Protein AF-A0A4Q2XAH8-F1 (afdb_monomer)

pLDDT: mean 78.73, std 15.17, range [45.31, 96.25]

Secondary structure (DSSP, 8-state):
--HHHHHHHHHHHHHHHHHHHHHHHHH-EEEEEEEETTEEEEEEEETTEEEEEEEE--TT--S-S-EEEEEEPP------S-----EEEEEEEE----SSSPSS---EEEEEEEEEEETHHHHHHHHHHHHHHHHHHHHHHHHHHHHHHHHHHHHHHHHT---

Nearest PDB structures (foldseek):
  2it9-assembly2_D  TM=3.786E-01  e=3.376E-01  Prochlorococcus marinus str. NATL2A
  8uxx-assembly1_D  TM=2.967E-01  e=2.952E+00  Schizosaccharomyces pombe
  3rby-assembly1_B  TM=3.023E-01  e=8.987E+00  Saccharomyces cerevisiae

Structure (mmCIF, N/CA/C/O backbone):
data_AF-A0A4Q2XAH8-F1
#
_entry.id   AF-A0A4Q2XAH8-F1
#
loop_
_atom_site.group_PDB
_atom_site.id
_atom_site.type_symbol
_atom_site.label_atom_id
_atom_site.label_alt_id
_atom_site.label_comp_id
_atom_site.label_asym_id
_atom_site.label_entity_id
_atom_site.label_seq_id
_atom_site.pdbx_PDB_ins_code
_atom_site.Cartn_x
_atom_site.Cartn_y
_atom_site.Cartn_z
_atom_site.occupancy
_atom_site.B_iso_or_equiv
_atom_site.auth_seq_id
_atom_site.auth_comp_id
_atom_site.auth_asym_id
_atom_site.auth_atom_id
_atom_site.pdbx_PDB_model_num
ATOM 1 N N . MET A 1 1 ? -7.635 10.518 24.120 1.00 64.94 1 MET A N 1
ATOM 2 C CA . MET A 1 1 ? -8.039 10.611 22.693 1.00 64.94 1 MET A CA 1
ATOM 3 C C . MET A 1 1 ? -8.849 9.362 22.352 1.00 64.94 1 MET A C 1
ATOM 5 O O . MET A 1 1 ? -8.394 8.283 22.699 1.00 64.94 1 MET A O 1
ATOM 9 N N . THR A 1 2 ? -10.043 9.458 21.757 1.00 86.31 2 THR A N 1
ATOM 10 C CA . THR A 1 2 ? -10.834 8.259 21.398 1.00 86.31 2 THR A CA 1
ATOM 11 C C . THR A 1 2 ? -10.270 7.587 20.139 1.00 86.31 2 THR A C 1
ATOM 13 O O . THR A 1 2 ? -9.793 8.286 19.244 1.00 86.31 2 THR A O 1
ATOM 16 N N . HIS A 1 3 ? -10.345 6.252 20.031 1.00 85.88 3 HIS A N 1
ATOM 17 C CA . HIS A 1 3 ? -9.866 5.494 18.856 1.00 85.88 3 HIS A CA 1
ATOM 18 C C . HIS A 1 3 ? -10.445 6.025 17.534 1.00 85.88 3 HIS A C 1
ATOM 20 O O . HIS A 1 3 ? -9.740 6.115 16.532 1.00 85.88 3 HIS A O 1
ATOM 26 N N . ARG A 1 4 ? -11.696 6.502 17.562 1.00 88.19 4 ARG A N 1
ATOM 27 C CA . ARG A 1 4 ? -12.361 7.159 16.431 1.00 88.19 4 ARG A CA 1
ATOM 28 C C . ARG A 1 4 ? -11.640 8.421 15.940 1.00 88.19 4 ARG A C 1
ATOM 30 O O . ARG A 1 4 ? -11.531 8.618 14.735 1.00 88.19 4 ARG A O 1
ATOM 37 N N . ARG A 1 5 ? -11.129 9.270 16.844 1.00 91.62 5 ARG A N 1
ATOM 38 C CA . ARG A 1 5 ? -10.375 10.484 16.463 1.00 91.62 5 ARG A CA 1
ATOM 39 C C . ARG A 1 5 ? -9.030 10.135 15.834 1.00 91.62 5 ARG A C 1
ATOM 41 O O . ARG A 1 5 ? -8.646 10.778 14.865 1.00 91.62 5 ARG A O 1
ATOM 48 N N . LEU A 1 6 ? -8.352 9.114 16.360 1.00 89.38 6 LEU A N 1
ATOM 49 C CA . LEU A 1 6 ? -7.088 8.627 15.805 1.00 89.38 6 LEU A CA 1
ATOM 50 C C . LEU A 1 6 ? -7.288 8.041 14.401 1.00 89.38 6 LEU A C 1
ATOM 52 O O . LEU A 1 6 ? -6.550 8.392 13.486 1.00 89.38 6 LEU A O 1
ATOM 56 N N . PHE A 1 7 ? -8.328 7.223 14.209 1.00 90.25 7 PHE A N 1
ATOM 57 C CA . PHE A 1 7 ? -8.678 6.683 12.896 1.00 90.25 7 PHE A CA 1
ATOM 58 C C . PHE A 1 7 ? -8.974 7.789 11.878 1.00 90.25 7 PHE A C 1
ATOM 60 O O . PHE A 1 7 ? -8.409 7.773 10.791 1.00 90.25 7 PHE A O 1
ATOM 67 N N . LEU A 1 8 ? -9.801 8.779 12.239 1.00 92.81 8 LEU A N 1
ATOM 68 C CA . LEU A 1 8 ? -10.102 9.910 11.356 1.00 92.81 8 LEU A CA 1
ATOM 69 C C . LEU A 1 8 ? -8.839 10.688 10.977 1.00 92.81 8 LEU A C 1
ATOM 71 O O . LEU A 1 8 ? -8.665 11.029 9.815 1.00 92.81 8 LEU A O 1
ATOM 75 N N . TRP A 1 9 ? -7.928 10.919 11.923 1.00 93.75 9 TRP A N 1
ATOM 76 C CA . TRP A 1 9 ? -6.650 11.572 11.639 1.00 93.75 9 TRP A CA 1
ATOM 77 C C . TRP A 1 9 ? -5.781 10.771 10.661 1.00 93.75 9 TRP A C 1
ATOM 79 O O . TRP A 1 9 ? -5.291 11.328 9.679 1.00 93.75 9 TRP A O 1
ATOM 89 N N . LEU A 1 10 ? -5.629 9.462 10.886 1.00 91.88 10 LEU A N 1
ATOM 90 C CA . LEU A 1 10 ? -4.886 8.571 9.985 1.00 91.88 10 LEU A CA 1
ATOM 91 C C . LEU A 1 10 ? -5.528 8.500 8.595 1.00 91.88 10 LEU A C 1
ATOM 93 O O . LEU A 1 10 ? -4.829 8.515 7.579 1.00 91.88 10 LEU A O 1
ATOM 97 N N . PHE A 1 11 ? -6.857 8.464 8.537 1.00 93.06 11 PHE A N 1
ATOM 98 C CA . PHE A 1 11 ? -7.610 8.476 7.292 1.00 93.06 11 PHE A CA 1
ATOM 99 C C . PHE A 1 11 ? -7.386 9.783 6.521 1.00 93.06 11 PHE A C 1
ATOM 101 O O . PHE A 1 11 ? -7.046 9.743 5.341 1.00 93.06 11 PHE A O 1
ATOM 108 N N . THR A 1 12 ? -7.477 10.939 7.181 1.00 94.88 12 THR A N 1
ATOM 109 C CA . THR A 1 12 ? -7.243 12.244 6.545 1.00 94.88 12 THR A CA 1
ATOM 110 C C . THR A 1 12 ? -5.807 12.377 6.041 1.00 94.88 12 THR A C 1
ATOM 112 O O . THR A 1 12 ? -5.608 12.750 4.886 1.00 94.88 12 THR A O 1
ATOM 115 N N . ILE A 1 13 ? -4.805 12.014 6.855 1.00 95.88 13 ILE A N 1
ATOM 116 C CA . ILE A 1 13 ? -3.391 12.054 6.442 1.00 95.88 13 ILE A CA 1
ATOM 117 C C . ILE A 1 13 ? -3.153 11.128 5.245 1.00 95.88 13 ILE A C 1
ATOM 119 O O . ILE A 1 13 ? -2.569 11.548 4.249 1.00 95.88 13 ILE A O 1
ATOM 123 N N . SER A 1 14 ? -3.609 9.875 5.312 1.00 94.06 14 SER A N 1
ATOM 124 C CA . SER A 1 14 ? -3.397 8.912 4.222 1.00 94.06 14 SER A CA 1
ATOM 125 C C . SER A 1 14 ? -4.107 9.322 2.932 1.00 94.06 14 SER A C 1
ATOM 127 O O . SER A 1 14 ? -3.549 9.153 1.851 1.00 94.06 14 SER A O 1
ATOM 129 N N . THR A 1 15 ? -5.299 9.916 3.030 1.00 93.75 15 THR A N 1
ATOM 130 C CA . THR A 1 15 ? -6.033 10.456 1.877 1.00 93.75 15 THR A CA 1
ATOM 131 C C . THR A 1 15 ? -5.302 11.652 1.270 1.00 93.75 15 THR A C 1
ATOM 133 O O . THR A 1 15 ? -5.148 11.720 0.053 1.00 93.75 15 THR A O 1
ATOM 136 N N . ALA A 1 16 ? -4.776 12.562 2.095 1.00 96.12 16 ALA A N 1
ATOM 137 C CA . ALA A 1 16 ? -3.971 13.685 1.619 1.00 96.12 16 ALA A CA 1
ATOM 138 C C . ALA A 1 16 ? -2.688 13.211 0.912 1.00 96.12 16 ALA A C 1
ATOM 140 O O . ALA A 1 16 ? -2.353 13.719 -0.158 1.00 96.12 16 ALA A O 1
ATOM 141 N N . LEU A 1 17 ? -2.006 12.197 1.459 1.00 93.88 17 LEU A N 1
ATOM 142 C CA . LEU A 1 17 ? -0.842 11.572 0.822 1.00 93.88 17 LEU A CA 1
ATOM 143 C C . LEU A 1 17 ? -1.202 10.906 -0.509 1.00 93.88 17 LEU A C 1
ATOM 145 O O . LEU A 1 17 ? -0.447 11.037 -1.470 1.00 93.88 17 LEU A O 1
ATOM 149 N N . LEU A 1 18 ? -2.355 10.234 -0.594 1.00 92.94 18 LEU A N 1
ATOM 150 C CA . LEU A 1 18 ? -2.830 9.640 -1.842 1.00 92.94 18 LEU A CA 1
ATOM 151 C C . LEU A 1 18 ? -3.099 10.714 -2.901 1.00 92.94 18 LEU A C 1
ATOM 153 O O . LEU A 1 18 ? -2.627 10.576 -4.026 1.00 92.94 18 LEU A O 1
ATOM 157 N N . ILE A 1 19 ? -3.814 11.787 -2.547 1.00 93.94 19 ILE A N 1
ATOM 158 C CA . ILE A 1 19 ? -4.100 12.908 -3.458 1.00 93.94 19 ILE A CA 1
ATOM 159 C C . ILE A 1 19 ? -2.794 13.557 -3.922 1.00 93.94 19 ILE A C 1
ATOM 161 O O . ILE A 1 19 ? -2.638 13.844 -5.107 1.00 93.94 19 ILE A O 1
ATOM 165 N N . MET A 1 20 ? -1.832 13.741 -3.014 1.00 93.38 20 MET A N 1
ATOM 166 C CA . MET A 1 20 ? -0.516 14.281 -3.345 1.00 93.38 20 MET A CA 1
ATOM 167 C C . MET A 1 20 ? 0.245 13.359 -4.306 1.00 93.38 20 MET A C 1
ATOM 169 O O . MET A 1 20 ? 0.742 13.827 -5.328 1.00 93.38 20 MET A O 1
ATOM 173 N N . ALA A 1 21 ? 0.311 12.055 -4.026 1.00 89.00 21 ALA A N 1
ATOM 174 C CA . ALA A 1 21 ? 0.965 11.075 -4.893 1.00 89.00 21 ALA A CA 1
ATOM 175 C C . ALA A 1 21 ? 0.290 10.991 -6.270 1.00 89.00 21 ALA A C 1
ATOM 177 O O . ALA A 1 21 ? 0.971 10.940 -7.295 1.00 89.00 21 ALA A O 1
ATOM 178 N N . TRP A 1 22 ? -1.042 11.041 -6.300 1.00 89.75 22 TRP A N 1
ATOM 179 C CA . TRP A 1 22 ? -1.827 11.060 -7.527 1.00 89.75 22 TRP A CA 1
ATOM 180 C C . TRP A 1 22 ? -1.559 12.329 -8.338 1.00 89.75 22 TRP A C 1
ATOM 182 O O . TRP A 1 22 ? -1.208 12.232 -9.512 1.00 89.75 22 TRP A O 1
ATOM 192 N N . GLY A 1 23 ? -1.608 13.505 -7.709 1.00 89.88 23 GLY A N 1
ATOM 193 C CA . GLY A 1 23 ? -1.281 14.777 -8.350 1.00 89.88 23 GLY A CA 1
ATOM 194 C C . GLY A 1 23 ? 0.143 14.790 -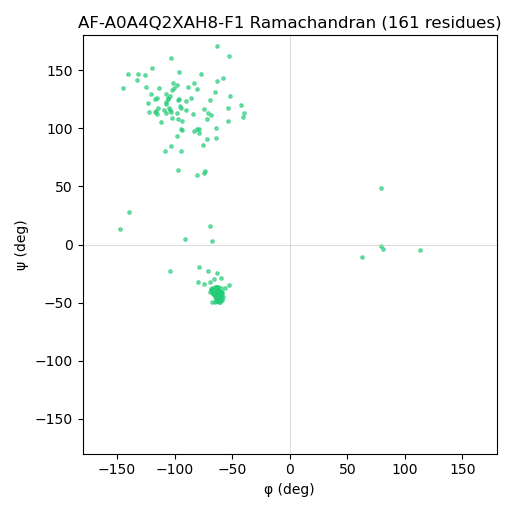8.906 1.00 89.88 23 GLY A C 1
ATOM 195 O O . GLY A 1 23 ? 0.349 15.146 -10.062 1.00 89.88 23 GLY A O 1
ATOM 196 N N . VAL A 1 24 ? 1.128 14.310 -8.139 1.00 86.94 24 VAL A N 1
ATOM 197 C CA . VAL A 1 24 ? 2.512 14.166 -8.619 1.00 86.94 24 VAL A CA 1
ATOM 198 C C . VAL A 1 24 ? 2.582 13.233 -9.828 1.00 86.94 24 VAL A C 1
ATOM 200 O O . VAL A 1 24 ? 3.280 13.573 -10.780 1.00 86.94 24 VAL A O 1
ATOM 203 N N . SER A 1 25 ? 1.838 12.121 -9.828 1.00 84.12 25 SER A N 1
ATOM 204 C CA . SER A 1 25 ? 1.822 11.152 -10.936 1.00 84.12 25 SER A CA 1
ATOM 205 C C . SER A 1 25 ? 1.293 11.726 -12.257 1.00 84.12 25 SER A C 1
ATOM 207 O O . SER A 1 25 ? 1.659 11.229 -13.319 1.00 84.12 25 SER A O 1
ATOM 209 N N . LEU A 1 26 ? 0.467 12.781 -12.209 1.00 84.44 26 LEU A N 1
ATOM 210 C CA . LEU A 1 26 ? -0.048 13.456 -13.406 1.00 84.44 26 LEU A CA 1
ATOM 211 C C . LEU A 1 26 ? 1.013 14.328 -14.088 1.00 84.44 26 LEU A C 1
ATOM 213 O O . LEU A 1 26 ? 1.017 14.447 -15.309 1.00 84.44 26 LEU A O 1
ATOM 217 N N . PHE A 1 27 ? 1.915 14.936 -13.314 1.00 83.69 27 PHE A N 1
ATOM 218 C CA . PHE A 1 27 ? 2.903 15.890 -13.836 1.00 83.69 27 PHE A CA 1
ATOM 219 C C . PHE A 1 27 ? 4.313 15.311 -13.958 1.00 83.69 27 PHE A C 1
ATOM 221 O O . PHE A 1 27 ? 5.158 15.853 -14.675 1.00 83.69 27 PHE A O 1
ATOM 228 N N . ARG A 1 28 ? 4.617 14.261 -13.195 1.00 82.62 28 ARG A N 1
ATOM 229 C CA . ARG A 1 28 ? 5.947 13.663 -13.087 1.00 82.62 28 ARG A CA 1
ATOM 230 C C . ARG A 1 28 ? 5.816 12.151 -13.027 1.00 82.62 28 ARG A C 1
ATOM 232 O O . ARG A 1 28 ? 4.902 11.629 -12.403 1.00 82.62 28 ARG A O 1
ATOM 239 N N . GLN A 1 29 ? 6.797 11.459 -13.595 1.00 83.50 29 GLN A N 1
ATOM 240 C CA . GLN A 1 29 ? 6.969 10.025 -13.383 1.00 83.50 29 GLN A CA 1
ATOM 241 C C . GLN A 1 29 ? 8.194 9.802 -12.503 1.00 83.50 29 GLN A C 1
ATOM 243 O O . GLN A 1 29 ? 9.291 9.577 -13.019 1.00 83.50 29 GLN A O 1
ATOM 248 N N . PRO A 1 30 ? 8.062 9.965 -11.172 1.00 84.69 30 PRO A N 1
ATOM 249 C CA . PRO A 1 30 ? 9.161 9.642 -10.289 1.00 84.69 30 PRO A CA 1
ATOM 250 C C . PRO A 1 30 ? 9.413 8.138 -10.365 1.00 84.69 30 PRO A C 1
ATOM 252 O O . PRO A 1 30 ? 8.490 7.323 -10.267 1.00 84.69 30 PRO A O 1
ATOM 255 N N . MET A 1 31 ? 10.682 7.802 -10.548 1.00 86.56 31 MET A N 1
ATOM 256 C CA . MET A 1 31 ? 11.175 6.439 -10.568 1.00 86.56 31 MET A CA 1
ATOM 257 C C . MET A 1 31 ? 12.205 6.290 -9.452 1.00 86.56 31 MET A C 1
ATOM 259 O O . MET A 1 31 ? 13.107 7.117 -9.304 1.00 86.56 31 MET A O 1
ATOM 263 N N . ALA A 1 32 ? 12.024 5.257 -8.642 1.00 87.62 32 ALA A N 1
ATOM 264 C CA . ALA A 1 32 ? 12.929 4.851 -7.588 1.00 87.62 32 ALA A CA 1
ATOM 265 C C . ALA A 1 32 ? 13.500 3.484 -7.956 1.00 87.62 32 ALA A C 1
ATOM 267 O O . ALA A 1 32 ? 12.766 2.502 -8.075 1.00 87.62 32 ALA A O 1
ATOM 268 N N . LEU A 1 33 ? 14.814 3.440 -8.137 1.00 84.31 33 LEU A N 1
ATOM 269 C CA . LEU A 1 33 ? 15.559 2.206 -8.337 1.00 84.31 33 LEU A CA 1
ATOM 270 C C . LEU A 1 33 ? 16.129 1.757 -6.999 1.00 84.31 33 LEU A C 1
ATOM 272 O O . LEU A 1 33 ? 16.823 2.528 -6.333 1.00 84.31 33 LEU A O 1
ATOM 276 N N . VAL A 1 34 ? 15.828 0.524 -6.607 1.00 85.81 34 VAL A N 1
ATOM 277 C CA . VAL A 1 34 ? 16.356 -0.121 -5.408 1.00 85.81 34 VAL A CA 1
ATOM 278 C C . VAL A 1 34 ? 17.171 -1.330 -5.838 1.00 85.81 34 VAL A C 1
ATOM 280 O O . VAL A 1 34 ? 16.638 -2.313 -6.356 1.00 85.81 34 VAL A O 1
ATOM 283 N N . PHE A 1 35 ? 18.474 -1.260 -5.584 1.00 81.06 35 PHE A N 1
ATOM 284 C CA . PHE A 1 35 ? 19.396 -2.345 -5.893 1.00 81.06 35 PHE A CA 1
ATOM 285 C C . PHE A 1 35 ? 19.514 -3.298 -4.705 1.00 81.06 35 PHE A C 1
ATOM 287 O O . PHE A 1 35 ? 19.864 -2.896 -3.590 1.00 81.06 35 PHE A O 1
ATOM 294 N N . MET A 1 36 ? 19.232 -4.576 -4.948 1.00 79.75 36 MET A N 1
ATOM 295 C CA . MET A 1 36 ? 19.508 -5.668 -4.021 1.00 79.75 36 MET A CA 1
ATOM 296 C C . MET A 1 36 ? 20.464 -6.673 -4.678 1.00 79.75 36 MET A C 1
ATOM 298 O O . MET A 1 36 ? 20.462 -6.812 -5.901 1.00 79.75 36 MET A O 1
ATOM 302 N N . PRO A 1 37 ? 21.284 -7.406 -3.904 1.00 77.75 37 PRO A N 1
ATOM 303 C CA . PRO A 1 37 ? 22.143 -8.441 -4.472 1.00 77.75 37 PRO A CA 1
ATOM 304 C C . PRO A 1 37 ? 21.329 -9.435 -5.317 1.00 77.75 37 PRO A C 1
ATOM 306 O O . PRO A 1 37 ? 20.422 -10.096 -4.813 1.00 77.75 37 PRO A O 1
ATOM 309 N N . GLY A 1 38 ? 21.625 -9.494 -6.619 1.00 77.69 38 GLY A N 1
ATOM 310 C CA . GLY A 1 38 ? 20.959 -10.373 -7.587 1.00 77.69 38 GLY A CA 1
ATOM 311 C C . GLY A 1 38 ? 19.592 -9.907 -8.110 1.00 77.69 38 GLY A C 1
ATOM 312 O O . GLY A 1 38 ? 19.012 -10.612 -8.940 1.00 77.69 38 GLY A O 1
ATOM 313 N N . ARG A 1 39 ? 19.061 -8.758 -7.662 1.00 83.06 39 ARG A N 1
ATOM 314 C CA . ARG A 1 39 ? 17.756 -8.226 -8.100 1.00 83.06 39 ARG A CA 1
ATOM 315 C C . ARG A 1 39 ? 17.740 -6.702 -8.171 1.00 83.06 39 ARG A C 1
ATOM 317 O O . ARG A 1 39 ? 18.117 -6.024 -7.218 1.00 83.06 39 ARG A O 1
ATOM 324 N N . GLU A 1 40 ? 17.201 -6.172 -9.257 1.00 84.69 40 GLU A N 1
ATOM 325 C CA . GLU A 1 40 ? 16.880 -4.753 -9.383 1.00 84.69 40 GLU A CA 1
ATOM 326 C C . GLU A 1 40 ? 15.370 -4.556 -9.243 1.00 84.69 40 GLU A C 1
ATOM 328 O O . GLU A 1 40 ? 14.574 -5.233 -9.896 1.00 84.69 40 GLU A O 1
ATOM 333 N N . PHE A 1 41 ? 14.976 -3.649 -8.350 1.00 89.38 41 PHE A N 1
ATOM 334 C CA . PHE A 1 41 ? 13.586 -3.253 -8.165 1.00 89.38 41 PHE A CA 1
ATOM 335 C C . PHE A 1 41 ? 13.402 -1.832 -8.684 1.00 89.38 41 PHE A C 1
ATOM 337 O O . PHE A 1 41 ? 13.948 -0.879 -8.132 1.00 89.38 41 PHE A O 1
ATOM 344 N N . SER A 1 42 ? 12.588 -1.692 -9.717 1.00 89.06 42 SER A N 1
ATOM 345 C CA . SER A 1 42 ? 12.165 -0.420 -10.279 1.00 89.06 42 SER A CA 1
ATOM 346 C C . SER A 1 42 ? 10.740 -0.126 -9.825 1.00 89.06 42 SER A C 1
ATOM 348 O O . SER A 1 42 ? 9.789 -0.833 -10.157 1.00 89.06 42 SER A O 1
ATOM 350 N N . LEU A 1 43 ? 10.590 0.922 -9.022 1.00 91.19 43 LEU A N 1
ATOM 351 C CA . LEU A 1 43 ? 9.305 1.475 -8.616 1.00 91.19 43 LEU A CA 1
ATOM 352 C C . LEU A 1 43 ? 9.064 2.750 -9.413 1.00 91.19 43 LEU A C 1
ATOM 354 O O . LEU A 1 43 ? 9.786 3.728 -9.246 1.00 91.19 43 LEU A O 1
ATOM 358 N N . SER A 1 44 ? 8.041 2.767 -10.257 1.00 90.25 44 SER A N 1
ATOM 359 C CA . SER A 1 44 ? 7.664 3.951 -11.032 1.00 90.25 44 SER A CA 1
ATOM 360 C C . SER A 1 44 ? 6.206 4.323 -10.798 1.00 90.25 44 SER A C 1
ATOM 362 O O . SER A 1 44 ? 5.312 3.475 -10.777 1.00 90.25 44 SER A O 1
ATOM 364 N N . LEU A 1 45 ? 5.962 5.617 -10.603 1.00 89.12 45 LEU A N 1
ATOM 365 C CA . LEU A 1 45 ? 4.616 6.184 -10.560 1.00 89.12 45 LEU A CA 1
ATOM 366 C C . LEU A 1 45 ? 4.214 6.601 -11.972 1.00 89.12 45 LEU A C 1
ATOM 368 O O . LEU A 1 45 ? 4.811 7.499 -12.563 1.00 89.12 45 LEU A O 1
ATOM 372 N N . CYS A 1 46 ? 3.186 5.947 -12.496 1.00 85.56 46 CYS A N 1
ATOM 373 C CA . CYS A 1 46 ? 2.500 6.331 -13.721 1.00 85.56 46 CYS A CA 1
ATOM 374 C C . CYS A 1 46 ? 1.162 7.009 -13.366 1.00 85.56 46 CYS A C 1
ATOM 376 O O . CYS A 1 46 ? 0.648 6.790 -12.267 1.00 85.56 46 CYS A O 1
ATOM 378 N N . PRO A 1 47 ? 0.550 7.787 -14.278 1.00 84.56 47 PRO A N 1
ATOM 379 C CA . PRO A 1 47 ? -0.755 8.403 -14.038 1.00 84.56 47 PRO A CA 1
ATOM 380 C C . PRO A 1 47 ? -1.809 7.367 -13.609 1.00 84.56 47 PRO A C 1
ATOM 382 O O . PRO A 1 47 ? -2.250 6.549 -14.413 1.00 84.56 47 PRO A O 1
ATOM 385 N N . GLY A 1 48 ? -2.181 7.369 -12.325 1.00 83.62 48 GLY A N 1
ATOM 386 C CA . GLY A 1 48 ? -3.156 6.433 -11.743 1.00 83.62 48 GLY A CA 1
ATOM 387 C C . GLY A 1 48 ? -2.638 5.034 -11.365 1.00 83.62 48 GLY A C 1
ATOM 388 O O . GLY A 1 48 ? -3.387 4.270 -10.752 1.00 83.62 48 GLY A O 1
ATOM 389 N N . PHE A 1 49 ? -1.373 4.701 -11.645 1.00 86.38 49 PHE A N 1
ATOM 390 C CA . PHE A 1 49 ? -0.806 3.370 -11.396 1.00 86.38 49 PHE A CA 1
ATOM 391 C C . PHE A 1 49 ? 0.550 3.438 -10.698 1.00 86.38 49 PHE A C 1
ATOM 393 O O . PHE A 1 49 ? 1.405 4.253 -11.038 1.00 86.38 49 PHE A O 1
ATOM 400 N N . LEU A 1 50 ? 0.779 2.508 -9.778 1.00 89.69 50 LEU A N 1
ATOM 401 C CA . LEU A 1 50 ? 2.113 2.186 -9.299 1.00 89.69 50 LEU A CA 1
ATOM 402 C C . LEU A 1 50 ? 2.607 0.960 -10.069 1.00 89.69 50 LEU A C 1
ATOM 404 O O . LEU A 1 50 ? 1.936 -0.073 -10.126 1.00 89.69 50 LEU A O 1
ATOM 408 N N . ARG A 1 51 ? 3.767 1.095 -10.702 1.00 88.75 51 ARG A N 1
ATOM 409 C CA . ARG A 1 51 ? 4.421 0.029 -11.448 1.00 88.75 51 ARG A CA 1
ATOM 410 C C . ARG A 1 51 ? 5.630 -0.441 -10.662 1.00 88.75 51 ARG A C 1
ATOM 412 O O . ARG A 1 51 ? 6.521 0.344 -10.348 1.00 88.75 51 ARG A O 1
ATOM 419 N N . LEU A 1 52 ? 5.635 -1.730 -10.368 1.00 91.62 52 LEU A N 1
ATOM 420 C CA . LEU A 1 52 ? 6.765 -2.448 -9.818 1.00 91.62 52 LEU A CA 1
ATOM 421 C C . LEU A 1 52 ? 7.329 -3.332 -10.924 1.00 91.62 52 LEU A C 1
ATOM 423 O O . LEU A 1 52 ? 6.635 -4.192 -11.464 1.00 91.62 52 LEU A O 1
ATOM 427 N N . GLU A 1 53 ? 8.585 -3.116 -11.257 1.00 90.19 53 GLU A N 1
ATOM 428 C CA . GLU A 1 53 ? 9.335 -3.933 -12.190 1.00 90.19 53 GLU A CA 1
ATOM 429 C C . GLU A 1 53 ? 10.493 -4.577 -11.435 1.00 90.19 53 GLU A C 1
ATOM 431 O O . GLU A 1 53 ? 11.237 -3.911 -10.716 1.00 90.19 53 GLU A O 1
ATOM 436 N N . VAL A 1 54 ? 10.572 -5.900 -11.521 1.00 89.81 54 VAL A N 1
ATOM 437 C CA . VAL A 1 54 ? 11.602 -6.702 -10.866 1.00 89.81 54 VAL A CA 1
ATOM 438 C C . VAL A 1 54 ? 12.422 -7.355 -11.956 1.00 89.81 54 VAL A C 1
ATOM 440 O O . VAL A 1 54 ? 11.920 -8.225 -12.666 1.00 89.81 54 VAL A O 1
ATOM 443 N N . GLU A 1 55 ? 13.673 -6.945 -12.079 1.00 85.62 55 GLU A N 1
ATOM 444 C CA . GLU A 1 55 ? 14.632 -7.559 -12.988 1.00 85.62 55 GLU A CA 1
ATOM 445 C C . GLU A 1 55 ? 15.460 -8.561 -12.177 1.00 85.62 55 GLU A C 1
ATOM 447 O O . GLU A 1 55 ? 16.240 -8.203 -11.287 1.00 85.62 55 GLU A O 1
ATOM 452 N N . SER A 1 56 ? 15.208 -9.850 -12.415 1.00 77.12 56 SER A N 1
ATOM 453 C CA . SER A 1 56 ? 16.051 -10.923 -11.888 1.00 77.12 56 SER A CA 1
ATOM 454 C C . SER A 1 56 ? 17.246 -11.115 -12.810 1.00 77.12 56 SER A C 1
ATOM 456 O O . SER A 1 56 ? 17.082 -11.099 -14.027 1.00 77.12 56 SER A O 1
ATOM 458 N N . GLU A 1 57 ? 18.420 -11.324 -12.210 1.00 68.94 57 GLU A N 1
ATOM 459 C CA . GLU A 1 57 ? 19.701 -11.466 -12.913 1.00 68.94 57 GLU A CA 1
ATOM 460 C C . GLU A 1 57 ? 20.332 -10.130 -13.367 1.00 68.94 57 GLU A C 1
ATOM 462 O O . GLU A 1 57 ? 20.839 -9.995 -14.473 1.00 68.94 57 GLU A O 1
ATOM 467 N N . ALA A 1 58 ? 20.410 -9.138 -12.471 1.00 58.25 58 ALA A N 1
ATOM 468 C CA . ALA A 1 58 ? 21.308 -7.982 -12.623 1.00 58.25 58 ALA A CA 1
ATOM 469 C C . ALA A 1 58 ? 22.747 -8.349 -12.180 1.00 58.25 58 ALA A C 1
ATOM 471 O O . ALA A 1 58 ? 23.287 -7.816 -11.211 1.00 58.25 58 ALA A O 1
ATOM 472 N N . TRP A 1 59 ? 23.372 -9.338 -12.823 1.00 56.97 59 TRP A N 1
ATOM 473 C CA . TRP A 1 59 ? 24.596 -10.033 -12.362 1.00 56.97 59 TRP A CA 1
ATOM 474 C C . TRP A 1 59 ? 25.898 -9.206 -12.370 1.00 56.97 59 TRP A C 1
ATOM 476 O O . TRP A 1 59 ? 26.977 -9.773 -12.221 1.00 56.97 59 TRP A O 1
ATOM 486 N N . LYS A 1 60 ? 25.855 -7.872 -12.471 1.00 49.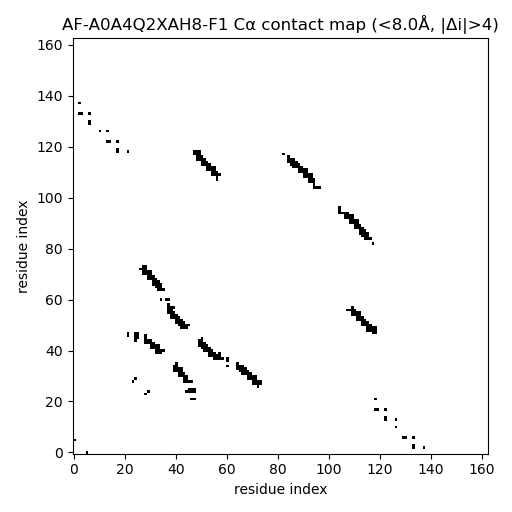94 60 LYS A N 1
ATOM 487 C CA . LYS A 1 60 ? 27.065 -7.031 -12.366 1.00 49.94 60 LYS A CA 1
ATOM 488 C C . LYS A 1 60 ? 26.912 -5.731 -11.581 1.00 49.94 60 LYS A C 1
ATOM 490 O O . LYS A 1 60 ? 27.685 -4.801 -11.786 1.00 49.94 60 LYS A O 1
ATOM 495 N N . ILE A 1 61 ? 25.996 -5.667 -10.620 1.00 50.88 61 ILE A N 1
ATOM 496 C CA . ILE A 1 61 ? 26.021 -4.574 -9.642 1.00 50.88 61 ILE A CA 1
ATOM 497 C C . ILE A 1 61 ? 26.783 -5.058 -8.405 1.00 50.88 61 ILE A C 1
ATOM 499 O O . ILE A 1 61 ? 26.209 -5.450 -7.398 1.00 50.88 61 ILE A O 1
ATOM 503 N N . THR A 1 62 ? 28.116 -5.015 -8.487 1.00 50.53 62 THR A N 1
ATOM 504 C CA . THR A 1 62 ? 29.036 -5.009 -7.327 1.00 50.53 62 THR A CA 1
ATOM 505 C C . THR A 1 62 ? 28.931 -3.719 -6.506 1.00 50.53 62 THR A C 1
ATOM 507 O O . THR A 1 62 ? 29.697 -3.502 -5.572 1.00 50.53 62 THR A O 1
ATOM 510 N N . HIS A 1 63 ? 28.022 -2.821 -6.878 1.00 48.66 63 HIS A N 1
ATOM 511 C CA . HIS A 1 63 ? 27.898 -1.506 -6.278 1.00 48.66 63 HIS A CA 1
ATOM 512 C C . HIS A 1 63 ? 26.953 -1.614 -5.082 1.00 48.66 63 HIS A C 1
ATOM 514 O O . HIS A 1 63 ? 25.936 -2.307 -5.135 1.00 48.66 63 HIS A O 1
ATOM 520 N N . GLY A 1 64 ? 27.351 -0.988 -3.974 1.00 55.00 64 GLY A N 1
ATOM 521 C CA . GLY A 1 64 ? 26.640 -1.053 -2.703 1.00 55.00 64 GLY A CA 1
ATOM 522 C C . GLY A 1 64 ? 25.161 -0.684 -2.826 1.00 55.00 64 GLY A C 1
ATOM 523 O O . GLY A 1 64 ? 24.739 -0.056 -3.796 1.00 55.00 64 GLY A O 1
ATOM 524 N N . ARG A 1 65 ? 24.374 -1.075 -1.815 1.00 57.97 65 ARG A N 1
ATOM 525 C CA . ARG A 1 65 ? 22.971 -0.660 -1.654 1.00 57.97 65 ARG A CA 1
ATOM 526 C C . ARG A 1 65 ? 22.823 0.816 -2.033 1.00 57.97 65 ARG A C 1
ATOM 528 O O . ARG A 1 65 ? 23.357 1.686 -1.350 1.00 57.97 65 ARG A O 1
ATOM 535 N N . GLY A 1 66 ? 22.107 1.070 -3.121 1.00 62.62 66 GLY A N 1
ATOM 536 C CA . GLY A 1 66 ? 21.904 2.400 -3.671 1.00 62.62 66 GLY A CA 1
ATOM 537 C C . GLY A 1 66 ? 20.433 2.627 -3.962 1.00 62.62 66 GLY A C 1
ATOM 538 O O . GLY A 1 66 ? 19.706 1.695 -4.313 1.00 62.62 66 GLY A O 1
ATOM 539 N N . MET A 1 67 ? 20.003 3.872 -3.800 1.00 71.31 67 MET A N 1
ATOM 540 C CA . MET A 1 67 ? 18.691 4.331 -4.222 1.00 71.31 67 MET A CA 1
ATOM 541 C C . MET A 1 67 ? 18.904 5.484 -5.192 1.00 71.31 67 MET A C 1
ATOM 543 O O . MET A 1 67 ? 19.436 6.526 -4.809 1.00 71.31 67 MET A O 1
ATOM 547 N N . ILE A 1 68 ? 18.536 5.280 -6.455 1.00 77.31 68 ILE A N 1
ATOM 548 C CA . ILE A 1 68 ? 18.632 6.321 -7.480 1.00 77.31 68 ILE A CA 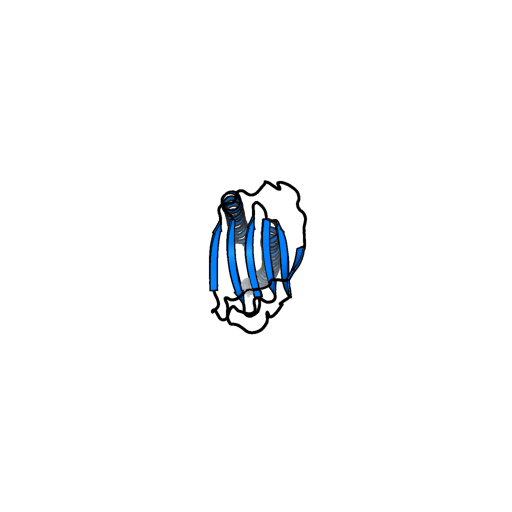1
ATOM 549 C C . ILE A 1 68 ? 17.225 6.830 -7.761 1.00 77.31 68 ILE A C 1
ATOM 551 O O . ILE A 1 68 ? 16.322 6.056 -8.081 1.00 77.31 68 ILE A O 1
ATOM 555 N N . PHE A 1 69 ? 17.060 8.145 -7.648 1.00 73.81 69 PHE A N 1
ATOM 556 C CA . PHE A 1 69 ? 15.836 8.837 -8.018 1.00 73.81 69 PHE A CA 1
ATOM 557 C C . PHE A 1 69 ? 16.030 9.505 -9.369 1.00 73.81 69 PHE A C 1
ATOM 559 O O . PHE A 1 69 ? 16.744 10.503 -9.482 1.00 73.81 69 PHE A O 1
ATOM 566 N N . THR A 1 70 ? 15.378 8.972 -10.394 1.00 74.94 70 THR A N 1
ATOM 567 C CA . THR A 1 70 ? 15.360 9.592 -11.716 1.00 74.94 70 THR A CA 1
ATOM 568 C C . THR A 1 70 ? 14.037 10.321 -11.918 1.00 74.94 70 THR A C 1
ATOM 570 O O . THR A 1 70 ? 12.961 9.878 -11.507 1.00 74.94 70 THR A O 1
ATOM 573 N N . LYS A 1 71 ? 14.125 11.512 -12.513 1.00 71.12 71 LYS A N 1
ATOM 574 C CA . LYS A 1 71 ? 12.966 12.315 -12.903 1.00 71.12 71 LYS A CA 1
ATOM 575 C C . LYS A 1 71 ? 12.923 12.344 -14.420 1.00 71.12 71 LYS A C 1
ATOM 577 O O . LYS A 1 71 ? 13.707 13.063 -15.032 1.00 71.12 71 LYS A O 1
ATOM 582 N N . SER A 1 72 ? 12.009 11.596 -15.022 1.00 68.81 72 SER A N 1
ATOM 583 C CA . SER A 1 72 ? 11.679 11.759 -16.435 1.00 68.81 72 SER A CA 1
ATOM 584 C C . SER A 1 72 ? 10.415 12.616 -16.564 1.00 68.81 72 SER A C 1
ATOM 586 O O . SER A 1 72 ? 9.451 12.482 -15.801 1.00 68.81 72 SER A O 1
ATOM 588 N N . ARG A 1 73 ? 10.422 13.558 -17.514 1.00 60.72 73 ARG A N 1
ATOM 589 C CA . ARG A 1 73 ? 9.179 14.149 -18.022 1.00 60.72 73 ARG A CA 1
ATOM 590 C C . ARG A 1 73 ? 8.610 13.168 -19.025 1.00 60.72 73 ARG A C 1
ATOM 592 O O . ARG A 1 73 ? 9.352 12.683 -19.875 1.00 60.72 73 ARG A O 1
ATOM 599 N N . THR A 1 74 ? 7.318 12.890 -18.942 1.00 53.69 74 THR A N 1
ATOM 600 C CA . THR A 1 74 ? 6.681 12.023 -19.924 1.00 53.69 74 THR A CA 1
ATOM 601 C C . THR A 1 74 ? 5.883 12.788 -20.949 1.00 53.69 74 THR A C 1
ATOM 603 O O . THR A 1 74 ? 5.065 13.640 -20.629 1.00 53.69 74 THR A O 1
ATOM 606 N N . VAL A 1 75 ? 6.121 12.397 -22.197 1.00 51.66 75 VAL A N 1
ATOM 607 C CA . VAL A 1 75 ? 5.185 12.490 -23.312 1.00 51.66 75 VAL A CA 1
ATOM 608 C C . VAL A 1 75 ? 4.533 11.105 -23.408 1.00 51.66 75 VAL A C 1
ATOM 610 O O . VAL A 1 75 ? 4.825 10.334 -24.314 1.00 51.66 75 VAL A O 1
ATOM 613 N N . SER A 1 76 ? 3.782 10.680 -22.384 1.00 53.28 76 SER A N 1
ATOM 614 C CA . SER A 1 76 ? 3.115 9.372 -22.441 1.00 53.28 76 SER A CA 1
ATOM 615 C C . SER A 1 76 ? 1.771 9.521 -23.137 1.00 53.28 76 SER A C 1
ATOM 617 O O . SER A 1 76 ? 0.945 10.321 -22.698 1.00 53.28 76 SER A O 1
ATOM 619 N N . SER A 1 77 ? 1.550 8.719 -24.180 1.00 51.69 77 SER A N 1
ATOM 620 C CA . SER A 1 77 ? 0.233 8.537 -24.789 1.00 51.69 77 SER A CA 1
ATOM 621 C C . SER A 1 77 ? -0.790 8.174 -23.699 1.00 51.69 77 SER A C 1
ATOM 623 O O . SER A 1 77 ? -0.518 7.274 -22.892 1.00 51.69 77 SER A O 1
ATOM 625 N N . PRO A 1 78 ? -1.924 8.887 -23.603 1.00 51.75 78 PRO A N 1
ATOM 626 C CA . PRO A 1 78 ? -2.903 8.673 -22.555 1.00 51.75 78 PRO A CA 1
ATOM 627 C C . PRO A 1 78 ? -3.642 7.358 -22.808 1.00 51.75 78 PRO A C 1
ATOM 629 O O . PRO A 1 78 ? -4.702 7.326 -23.425 1.00 51.75 78 PRO A O 1
ATOM 632 N N . HIS A 1 79 ? -3.133 6.256 -22.262 1.00 54.25 79 HIS A N 1
ATOM 633 C CA . HIS A 1 79 ? -3.955 5.076 -21.996 1.00 54.25 79 HIS A CA 1
ATOM 634 C C . HIS A 1 79 ? -4.846 5.362 -20.776 1.00 54.25 79 HIS A C 1
ATOM 636 O O . HIS A 1 79 ? -4.732 4.737 -19.723 1.00 54.25 79 HIS A O 1
ATOM 642 N N . LEU A 1 80 ? -5.703 6.377 -20.900 1.00 51.31 80 LEU A N 1
ATOM 643 C CA . LEU A 1 80 ? -6.782 6.655 -19.965 1.00 51.31 80 LEU A CA 1
ATOM 644 C C . LEU A 1 80 ? -7.804 5.520 -20.095 1.00 51.31 80 LEU A C 1
ATOM 646 O O . LEU A 1 80 ? -8.474 5.402 -21.114 1.00 51.31 80 LEU A O 1
ATOM 650 N N . GLY A 1 81 ? -7.929 4.686 -19.063 1.00 50.34 81 GLY A N 1
ATOM 651 C CA . GLY A 1 81 ? -9.156 3.915 -18.838 1.00 50.34 81 GLY A CA 1
ATOM 652 C C . GLY A 1 81 ? -9.091 2.398 -18.993 1.00 50.34 81 GLY A C 1
ATOM 653 O O . GLY A 1 81 ? -10.072 1.750 -18.642 1.00 50.34 81 GLY A O 1
ATOM 654 N N . VAL A 1 82 ? -7.977 1.795 -19.422 1.00 57.25 82 VAL A N 1
ATOM 655 C CA . VAL A 1 82 ? -7.884 0.323 -19.434 1.00 57.25 82 VAL A CA 1
ATOM 656 C C . VAL A 1 82 ? -7.148 -0.161 -18.185 1.00 57.25 82 VAL A C 1
ATOM 658 O O . VAL A 1 82 ? -5.921 -0.231 -18.140 1.00 57.25 82 VAL A O 1
ATOM 661 N N . TRP A 1 83 ? -7.917 -0.479 -17.142 1.00 58.62 83 TRP A N 1
ATOM 662 C CA . TRP A 1 83 ? -7.440 -1.082 -15.893 1.00 58.62 83 TRP A CA 1
ATOM 663 C C . TRP A 1 83 ? -7.084 -2.558 -16.107 1.00 58.62 83 TRP A C 1
ATOM 665 O O . TRP A 1 83 ? -7.721 -3.451 -15.554 1.00 58.62 83 TRP A O 1
ATOM 675 N N . VAL A 1 84 ? -6.089 -2.842 -16.947 1.00 58.97 84 VAL A N 1
ATOM 676 C CA . VAL A 1 84 ? -5.617 -4.218 -17.117 1.00 58.97 84 VAL A CA 1
ATOM 677 C C . VAL A 1 84 ? -4.613 -4.508 -16.017 1.00 58.97 84 VAL A C 1
ATOM 679 O O . VAL A 1 84 ? -3.508 -3.963 -16.006 1.00 58.97 84 VAL A O 1
ATOM 682 N N . TRP A 1 85 ? -4.986 -5.399 -15.101 1.00 58.94 85 TRP A N 1
ATOM 683 C CA . TRP A 1 85 ? -3.998 -6.123 -14.314 1.00 58.94 85 TRP A CA 1
ATOM 684 C C . TRP A 1 85 ? -3.192 -6.990 -15.281 1.00 58.94 85 TRP A C 1
ATOM 686 O O . TRP A 1 85 ? -3.598 -8.097 -15.628 1.00 58.94 85 TRP A O 1
ATOM 696 N N . ASN A 1 86 ? -2.084 -6.448 -15.782 1.00 61.81 86 ASN A N 1
ATOM 697 C CA . ASN A 1 86 ? -1.219 -7.165 -16.700 1.00 61.81 86 ASN A CA 1
ATOM 698 C C . ASN A 1 86 ? 0.037 -7.607 -15.956 1.00 61.81 86 ASN A C 1
ATOM 700 O O . ASN A 1 86 ? 0.797 -6.777 -15.446 1.00 61.81 86 ASN A O 1
ATOM 704 N N . ARG A 1 87 ? 0.231 -8.923 -15.876 1.00 67.31 87 ARG A N 1
ATOM 705 C CA . ARG A 1 87 ? 1.501 -9.510 -15.468 1.00 67.31 87 ARG A CA 1
ATOM 706 C C . ARG A 1 87 ? 2.271 -9.789 -16.743 1.00 67.31 87 ARG A C 1
ATOM 708 O O . ARG A 1 87 ? 2.050 -10.803 -17.394 1.00 67.31 87 ARG A O 1
ATOM 715 N N . GLU A 1 88 ? 3.171 -8.881 -17.078 1.00 72.81 88 GLU A N 1
ATOM 716 C CA . GLU A 1 88 ? 4.057 -9.064 -18.216 1.00 72.81 88 GLU A CA 1
ATOM 717 C C . GLU A 1 88 ? 5.363 -9.669 -17.701 1.00 72.81 88 GLU A C 1
ATOM 719 O O . GLU A 1 88 ? 6.037 -9.105 -16.834 1.00 72.81 88 GLU A O 1
ATOM 724 N N . SER A 1 89 ? 5.672 -10.872 -18.173 1.00 70.75 89 SER A N 1
ATOM 725 C CA . SER A 1 89 ? 6.992 -11.469 -18.021 1.00 70.75 89 SER A CA 1
ATOM 726 C C . SER A 1 89 ? 7.664 -11.434 -19.377 1.00 70.75 89 SER A C 1
ATOM 728 O O . SER A 1 89 ? 7.208 -12.128 -20.286 1.00 70.75 89 SER A O 1
ATOM 730 N N . SER A 1 90 ? 8.722 -10.643 -19.518 1.00 72.75 90 SER A N 1
ATOM 731 C CA . SER A 1 90 ? 9.556 -10.696 -20.710 1.00 72.75 90 SER A CA 1
ATOM 732 C C . SER A 1 90 ? 10.893 -11.345 -20.368 1.00 72.75 90 SER A C 1
ATOM 734 O O . SER A 1 90 ? 11.549 -11.032 -19.374 1.00 72.75 90 SER A O 1
ATOM 736 N N . THR A 1 91 ? 11.262 -12.327 -21.182 1.00 67.94 91 THR A N 1
ATOM 737 C CA . THR A 1 91 ? 12.611 -12.883 -21.235 1.00 67.94 91 THR A CA 1
ATOM 738 C C . THR A 1 91 ? 13.337 -12.155 -22.348 1.00 67.94 91 THR A C 1
ATOM 740 O O . THR A 1 91 ? 13.134 -12.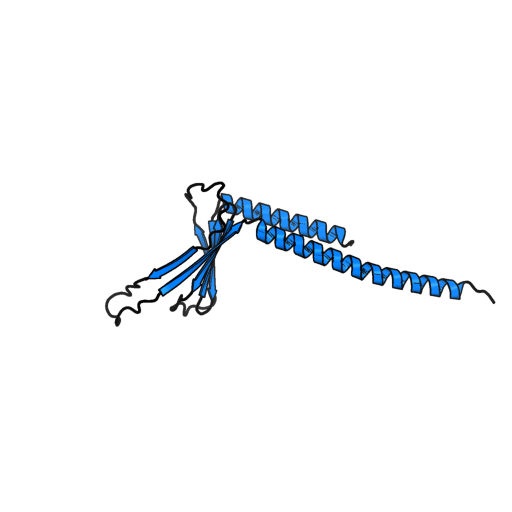442 -23.528 1.00 67.94 91 THR A O 1
ATOM 743 N N . ALA A 1 92 ? 14.138 -11.162 -21.978 1.00 64.44 92 ALA A N 1
ATOM 744 C CA . ALA A 1 92 ? 14.951 -10.427 -22.929 1.00 64.44 92 ALA A CA 1
ATOM 745 C C . ALA A 1 92 ? 16.349 -11.044 -22.969 1.00 64.44 92 ALA A C 1
ATOM 747 O O . ALA A 1 92 ? 17.079 -11.049 -21.976 1.00 64.44 92 ALA A O 1
ATOM 748 N N . ARG A 1 93 ? 16.749 -11.533 -24.145 1.00 58.09 93 ARG A N 1
ATOM 749 C CA . ARG A 1 93 ? 18.123 -11.975 -24.380 1.00 58.09 93 ARG A CA 1
ATOM 750 C C . ARG A 1 93 ? 18.990 -10.742 -24.620 1.00 58.09 93 ARG A C 1
ATOM 752 O O . ARG A 1 93 ? 19.016 -10.201 -25.723 1.00 58.09 93 ARG A O 1
ATOM 759 N N . LYS A 1 94 ? 19.664 -10.251 -23.580 1.00 59.94 94 LYS A N 1
ATOM 760 C CA . LYS A 1 94 ? 20.479 -9.032 -23.668 1.00 59.94 94 LYS A CA 1
ATOM 761 C C . LYS A 1 94 ? 21.928 -9.404 -23.982 1.00 59.94 94 LYS A C 1
ATOM 763 O O . LYS A 1 94 ? 22.646 -9.901 -23.122 1.00 59.94 94 LYS A O 1
ATOM 768 N N . SER A 1 95 ? 22.378 -9.162 -25.215 1.00 53.78 95 SER A N 1
ATOM 769 C CA . SER A 1 95 ? 23.798 -9.284 -25.561 1.00 53.78 95 SER A CA 1
ATOM 770 C C . SER A 1 95 ? 24.543 -8.043 -25.067 1.00 53.78 95 SER A C 1
ATOM 772 O O . SER A 1 95 ? 24.502 -6.987 -25.701 1.00 53.78 95 SER A O 1
ATOM 774 N N . ILE A 1 96 ? 25.209 -8.138 -23.917 1.00 55.78 96 ILE A N 1
ATOM 775 C CA . ILE A 1 96 ? 26.047 -7.044 -23.422 1.00 55.78 96 ILE A CA 1
ATOM 776 C C . ILE A 1 96 ? 27.386 -7.110 -24.160 1.00 55.78 96 ILE A C 1
ATOM 778 O O . ILE A 1 96 ? 28.264 -7.900 -23.823 1.00 55.78 96 ILE A O 1
ATOM 782 N N . SER A 1 97 ? 27.541 -6.271 -25.185 1.00 50.19 97 SER A N 1
ATOM 783 C CA . SER A 1 97 ? 28.833 -6.027 -25.828 1.00 50.19 97 SER A CA 1
ATOM 784 C C . SER A 1 97 ? 29.686 -5.138 -24.918 1.00 50.19 97 SER A C 1
ATOM 786 O O . SER A 1 97 ? 29.693 -3.915 -25.054 1.00 50.19 97 SER A O 1
ATOM 788 N N . THR A 1 98 ? 30.408 -5.732 -23.967 1.00 52.47 98 THR A N 1
ATOM 789 C CA . THR A 1 98 ? 31.513 -5.038 -23.293 1.00 52.47 98 THR A CA 1
ATOM 790 C C . THR A 1 98 ? 32.656 -4.851 -24.284 1.00 52.47 98 THR A C 1
ATOM 792 O O . THR A 1 98 ? 33.119 -5.806 -24.901 1.00 52.47 98 THR A O 1
ATOM 795 N N . HIS A 1 99 ? 33.073 -3.601 -24.465 1.00 45.31 99 HIS A N 1
ATOM 796 C CA . HIS A 1 99 ? 34.077 -3.169 -25.431 1.00 45.31 99 HIS A CA 1
ATOM 797 C C . HIS A 1 99 ? 35.317 -4.098 -25.527 1.00 45.31 99 HIS A C 1
ATOM 799 O O . HIS A 1 99 ? 36.079 -4.277 -24.584 1.00 45.31 99 HIS A O 1
ATOM 805 N N . ARG A 1 100 ? 35.503 -4.616 -26.747 1.00 50.41 100 ARG A N 1
ATOM 806 C CA . ARG A 1 100 ? 36.722 -4.917 -27.526 1.00 50.41 100 ARG A CA 1
ATOM 807 C C . ARG A 1 100 ? 37.798 -5.934 -27.109 1.00 50.41 100 ARG A C 1
ATOM 809 O O . ARG A 1 100 ? 38.564 -6.267 -28.005 1.00 50.41 100 ARG A O 1
ATOM 816 N N . THR A 1 101 ? 37.860 -6.508 -25.909 1.00 57.09 101 THR A N 1
ATOM 817 C CA . THR A 1 101 ? 38.910 -7.536 -25.628 1.00 57.09 101 THR A CA 1
ATOM 818 C C . THR A 1 101 ? 38.520 -8.650 -24.647 1.00 57.09 101 THR A C 1
ATOM 820 O O . THR A 1 101 ? 39.378 -9.399 -24.188 1.00 57.09 101 THR A O 1
ATOM 823 N N . SER A 1 102 ? 37.238 -8.803 -24.313 1.00 51.19 102 SER A N 1
ATOM 824 C CA . SER A 1 102 ? 36.784 -9.767 -23.294 1.00 51.19 102 SER A CA 1
ATOM 825 C C . SER A 1 102 ? 36.312 -11.114 -23.888 1.00 51.19 102 SER A C 1
ATOM 827 O O . SER A 1 102 ? 35.767 -11.114 -24.992 1.00 51.19 102 SER A O 1
ATOM 829 N N . PRO A 1 103 ? 36.492 -12.243 -23.162 1.00 54.25 103 PRO A N 1
ATOM 830 C CA . PRO A 1 103 ? 36.135 -13.613 -23.581 1.00 54.25 103 PRO A CA 1
ATOM 831 C C . PRO A 1 103 ? 34.606 -13.780 -23.786 1.00 54.25 103 PRO A C 1
ATOM 833 O O . PRO A 1 103 ? 33.863 -12.839 -23.492 1.00 54.25 103 PRO A O 1
ATOM 836 N N . PRO A 1 104 ? 34.116 -14.909 -24.355 1.00 52.34 104 PRO A N 1
ATOM 837 C CA . PRO A 1 104 ? 32.852 -14.944 -25.091 1.00 52.34 104 PRO A CA 1
ATOM 838 C C . PRO A 1 104 ? 31.651 -14.494 -24.261 1.00 52.34 104 PRO A C 1
ATOM 840 O O . PRO A 1 104 ? 31.555 -14.776 -23.067 1.00 52.34 104 PRO A O 1
ATOM 843 N N . LEU A 1 105 ? 30.739 -13.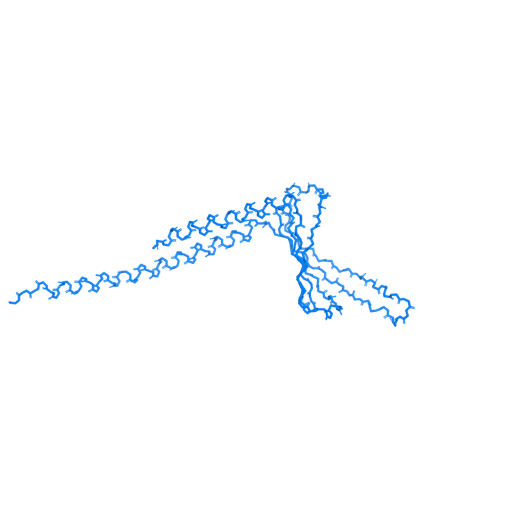798 -24.953 1.00 56.44 105 LEU A N 1
ATOM 844 C CA . LEU A 1 105 ? 29.474 -13.283 -24.444 1.00 56.44 105 LEU A CA 1
ATOM 845 C C . LEU A 1 105 ? 28.799 -14.305 -23.522 1.00 56.44 105 LEU A C 1
ATOM 847 O O . LEU A 1 105 ? 28.259 -15.308 -23.989 1.00 56.44 105 LEU A O 1
ATOM 851 N N . ALA A 1 106 ? 28.764 -14.009 -22.223 1.00 60.19 106 ALA A N 1
ATOM 852 C CA . ALA A 1 106 ? 27.795 -14.629 -21.339 1.00 60.19 106 ALA A CA 1
ATOM 853 C C . ALA A 1 106 ? 26.413 -14.161 -21.807 1.00 60.19 106 ALA A C 1
ATOM 855 O O . ALA A 1 106 ? 26.010 -13.019 -21.584 1.00 60.19 106 ALA A O 1
ATOM 856 N N . ILE A 1 107 ? 25.726 -15.024 -22.549 1.00 62.09 107 ILE A N 1
ATOM 857 C CA . ILE A 1 107 ? 24.314 -14.847 -22.846 1.00 62.09 107 ILE A CA 1
ATOM 858 C C . ILE A 1 107 ? 23.587 -15.105 -21.538 1.00 62.09 107 ILE A C 1
ATOM 860 O O . ILE A 1 107 ? 23.586 -16.229 -21.043 1.00 62.09 107 ILE A O 1
ATOM 864 N N . THR A 1 108 ? 22.973 -14.070 -20.991 1.00 65.62 108 THR A N 1
ATOM 865 C CA . THR A 1 108 ? 22.144 -14.207 -19.798 1.00 65.62 108 THR A CA 1
ATOM 866 C C . THR A 1 108 ? 20.704 -13.927 -20.150 1.00 65.62 108 THR A C 1
ATOM 868 O O . THR A 1 108 ? 20.405 -12.939 -20.833 1.00 65.62 108 THR A O 1
ATOM 871 N N . ASP A 1 109 ? 19.824 -14.785 -19.661 1.00 69.62 109 ASP A N 1
ATOM 872 C CA . ASP A 1 109 ? 18.394 -14.590 -19.787 1.00 69.62 109 ASP A CA 1
ATOM 873 C C . ASP A 1 109 ? 17.928 -13.655 -18.679 1.00 69.62 109 ASP A C 1
ATOM 875 O O . ASP A 1 109 ? 17.668 -14.055 -17.548 1.00 69.62 109 ASP A O 1
ATOM 879 N N . VAL A 1 110 ? 17.793 -12.379 -19.027 1.00 72.62 110 VAL A N 1
ATOM 880 C CA . VAL A 1 110 ? 17.198 -11.406 -18.121 1.00 72.62 110 VAL A CA 1
ATOM 881 C C . VAL A 1 110 ? 15.696 -11.658 -18.088 1.00 72.62 110 VAL A C 1
ATOM 883 O O . VAL A 1 110 ? 14.998 -11.509 -19.096 1.00 72.62 110 VAL A O 1
ATOM 886 N N . ARG A 1 111 ? 15.194 -12.037 -16.913 1.00 80.19 111 ARG A N 1
ATOM 887 C CA . ARG A 1 111 ? 13.759 -12.134 -16.643 1.00 80.19 111 ARG A CA 1
ATOM 888 C C . ARG A 1 111 ? 13.310 -10.864 -15.944 1.00 80.19 111 ARG A C 1
ATOM 890 O O . ARG A 1 111 ? 13.686 -10.634 -14.792 1.00 80.19 111 ARG A O 1
ATOM 897 N N . SER A 1 112 ? 12.483 -10.075 -16.621 1.00 82.44 112 SER A N 1
ATOM 898 C CA . SER A 1 112 ? 11.779 -8.963 -15.994 1.00 82.44 112 SER A CA 1
ATOM 899 C C . SER A 1 112 ? 10.340 -9.366 -15.684 1.00 82.44 112 SER A C 1
ATOM 901 O O . SER A 1 112 ? 9.634 -10.001 -16.474 1.00 82.44 112 SER A O 1
ATOM 903 N N . HIS A 1 113 ? 9.907 -9.032 -14.475 1.00 86.75 113 HIS A N 1
ATOM 904 C CA . HIS A 1 113 ? 8.538 -9.198 -14.023 1.00 86.75 113 HIS A CA 1
ATOM 905 C C . HIS A 1 113 ? 7.946 -7.833 -13.743 1.00 86.75 113 HIS A C 1
ATOM 907 O O . HIS A 1 113 ? 8.362 -7.146 -12.811 1.00 86.75 113 HIS A O 1
ATOM 913 N N . ARG A 1 114 ? 6.936 -7.463 -14.526 1.00 86.38 114 ARG A N 1
ATOM 914 C CA . ARG A 1 114 ? 6.227 -6.203 -14.364 1.00 86.38 114 ARG A CA 1
ATOM 915 C C . ARG A 1 114 ? 4.860 -6.444 -13.745 1.00 86.38 114 ARG A C 1
ATOM 917 O O . ARG A 1 114 ? 4.052 -7.218 -14.254 1.00 86.38 114 ARG A O 1
ATOM 924 N N . ILE A 1 115 ? 4.610 -5.748 -12.644 1.00 88.88 115 ILE A N 1
ATOM 925 C CA . ILE A 1 115 ? 3.347 -5.746 -11.915 1.00 88.88 115 ILE A CA 1
ATOM 926 C C . ILE A 1 115 ? 2.879 -4.296 -11.846 1.00 88.88 115 ILE A C 1
ATOM 928 O O . ILE A 1 115 ? 3.589 -3.425 -11.349 1.00 88.88 115 ILE A O 1
ATOM 932 N N . SER A 1 116 ? 1.688 -4.022 -12.369 1.00 88.25 116 SER A N 1
ATOM 933 C CA . SER A 1 116 ? 1.075 -2.694 -12.299 1.00 88.25 116 SER A CA 1
ATOM 934 C C . SER A 1 116 ? -0.185 -2.785 -11.458 1.00 88.25 116 SER A C 1
ATOM 936 O O . SER A 1 116 ? -1.053 -3.609 -11.736 1.00 88.25 116 SER A O 1
ATOM 938 N N . PHE A 1 117 ? -0.290 -1.946 -10.436 1.00 88.69 117 PHE A N 1
ATOM 939 C CA . PHE A 1 117 ? -1.465 -1.879 -9.581 1.00 88.69 117 PHE A CA 1
ATOM 940 C C . PHE A 1 117 ? -1.996 -0.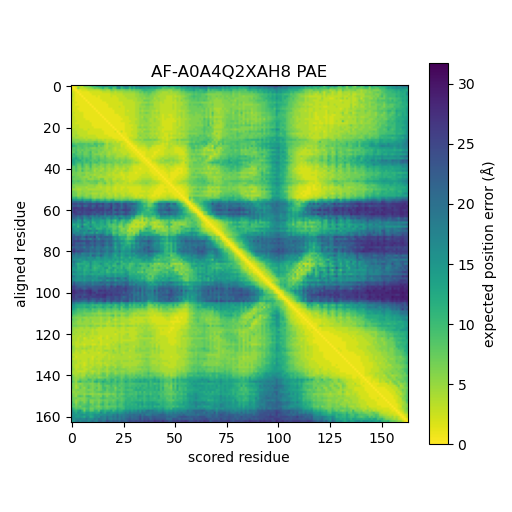451 -9.525 1.00 88.69 117 PHE A C 1
ATOM 942 O O . PHE A 1 117 ? -1.225 0.510 -9.597 1.00 88.69 117 PHE A O 1
ATOM 949 N N . PRO A 1 118 ? -3.321 -0.288 -9.422 1.00 90.81 118 PRO A N 1
ATOM 950 C CA . PRO A 1 118 ? -3.904 1.031 -9.298 1.00 90.81 118 PRO A CA 1
ATOM 951 C C . PRO A 1 118 ? -3.431 1.692 -8.001 1.00 90.81 118 PRO A C 1
ATOM 953 O O . PRO A 1 118 ? -3.340 1.039 -6.960 1.00 90.81 118 PRO A O 1
ATOM 956 N N . LEU A 1 119 ? -3.159 2.998 -8.043 1.00 89.25 119 LEU A N 1
ATOM 957 C CA . LEU A 1 119 ? -2.614 3.730 -6.892 1.00 89.25 119 LEU A CA 1
ATOM 958 C C . LEU A 1 119 ? -3.535 3.668 -5.657 1.00 89.25 119 LEU A C 1
ATOM 960 O O . LEU A 1 119 ? -3.067 3.692 -4.521 1.00 89.25 119 LEU A O 1
ATOM 964 N N . TRP A 1 120 ? -4.846 3.539 -5.878 1.00 90.56 120 TRP A N 1
ATOM 965 C CA . TRP A 1 120 ? -5.836 3.410 -4.811 1.00 90.56 120 TRP A CA 1
ATOM 966 C C . TRP A 1 120 ? -5.788 2.056 -4.089 1.00 90.56 120 TRP A C 1
ATOM 968 O O . TRP A 1 120 ? -6.216 1.985 -2.940 1.00 90.56 120 TRP A O 1
ATOM 978 N N . ALA A 1 121 ? -5.263 0.984 -4.698 1.00 91.81 121 ALA A N 1
ATOM 979 C CA . ALA A 1 121 ? -5.281 -0.346 -4.079 1.00 91.81 121 ALA A CA 1
ATOM 980 C C . ALA A 1 121 ? -4.392 -0.438 -2.824 1.00 91.81 121 ALA A C 1
ATOM 982 O O . ALA A 1 121 ? -4.904 -0.844 -1.780 1.00 91.81 121 ALA A O 1
ATOM 983 N N . PRO A 1 122 ? -3.112 -0.006 -2.844 1.00 89.81 122 PRO A N 1
ATOM 984 C CA . PRO A 1 122 ? -2.304 0.072 -1.626 1.00 89.81 122 PRO A CA 1
ATOM 985 C C . PRO A 1 122 ? -2.944 0.940 -0.536 1.00 89.81 122 PRO A C 1
ATOM 987 O O . PRO A 1 122 ? -2.891 0.593 0.644 1.00 89.81 122 PRO A O 1
ATOM 990 N N . TRP A 1 123 ? -3.592 2.043 -0.924 1.00 92.19 123 TRP A N 1
ATOM 991 C CA . TRP A 1 123 ? -4.302 2.915 0.011 1.00 92.19 123 TRP A CA 1
ATOM 992 C C . TRP A 1 123 ? -5.522 2.229 0.643 1.00 92.19 123 TRP A C 1
ATOM 994 O O . TRP A 1 123 ? -5.712 2.336 1.855 1.00 92.19 123 TRP A O 1
ATOM 1004 N N . LEU A 1 124 ? -6.308 1.466 -0.125 1.00 94.31 124 LEU A N 1
ATOM 1005 C CA . LEU A 1 124 ? -7.416 0.666 0.414 1.00 94.31 124 LEU A CA 1
ATOM 1006 C C . LEU A 1 124 ? -6.928 -0.414 1.380 1.00 94.31 124 LEU A C 1
ATOM 1008 O O . LEU A 1 124 ? -7.527 -0.601 2.435 1.00 94.31 124 LEU A O 1
ATOM 1012 N N . ILE A 1 125 ? -5.825 -1.097 1.061 1.00 95.00 125 ILE A N 1
ATOM 1013 C CA . ILE A 1 125 ? -5.232 -2.102 1.957 1.00 95.00 125 ILE A CA 1
ATOM 1014 C C . ILE A 1 125 ? -4.814 -1.443 3.277 1.00 95.00 125 ILE A C 1
ATOM 1016 O O . ILE A 1 125 ? -5.118 -1.957 4.354 1.00 95.00 125 ILE A O 1
ATOM 1020 N N . PHE A 1 126 ? -4.166 -0.279 3.209 1.00 93.12 126 PHE A N 1
ATOM 1021 C CA . PHE A 1 126 ? -3.739 0.462 4.393 1.00 93.12 126 PHE A CA 1
ATOM 1022 C C . PHE A 1 126 ? -4.921 0.965 5.241 1.00 93.12 126 PHE A C 1
ATOM 1024 O O . PHE A 1 126 ? -4.960 0.756 6.456 1.00 93.12 126 PHE A O 1
ATOM 1031 N N . THR A 1 127 ? -5.913 1.608 4.621 1.00 93.25 127 THR A N 1
ATOM 1032 C CA . THR A 1 127 ? -7.097 2.143 5.320 1.00 93.25 127 THR A CA 1
ATOM 1033 C C . THR A 1 127 ? -7.991 1.033 5.878 1.00 93.25 127 THR A C 1
ATOM 1035 O O . THR A 1 127 ? -8.439 1.116 7.021 1.00 93.25 127 THR A O 1
ATOM 1038 N N . GLY A 1 128 ? -8.183 -0.057 5.133 1.00 94.94 128 GLY A N 1
ATOM 1039 C CA . GLY A 1 128 ? -8.885 -1.248 5.609 1.00 94.94 128 GLY A CA 1
ATOM 1040 C C . GLY A 1 128 ? -8.161 -1.918 6.779 1.00 94.94 128 GLY A C 1
ATOM 1041 O O . GLY A 1 128 ? -8.779 -2.225 7.798 1.00 94.94 128 GLY A O 1
ATOM 1042 N N . GLY A 1 129 ? -6.837 -2.077 6.687 1.00 95.62 129 GLY A N 1
ATOM 1043 C CA . GLY A 1 129 ? -6.022 -2.642 7.765 1.00 95.62 129 GLY A CA 1
ATOM 1044 C C . GLY A 1 129 ? -6.068 -1.803 9.044 1.00 95.62 129 GLY A C 1
ATOM 1045 O O . GLY A 1 129 ? -6.325 -2.328 10.127 1.00 95.62 129 GLY A O 1
ATOM 1046 N N . THR A 1 130 ? -5.898 -0.484 8.928 1.00 92.12 130 THR A N 1
ATOM 1047 C CA . THR A 1 130 ? -5.998 0.434 10.077 1.00 92.12 130 THR A CA 1
ATOM 1048 C C . THR A 1 130 ? -7.391 0.427 10.707 1.00 92.12 130 THR A C 1
ATOM 1050 O O . THR A 1 130 ? -7.490 0.459 11.934 1.00 92.12 130 THR A O 1
ATOM 1053 N N . PHE A 1 131 ? -8.460 0.311 9.911 1.00 92.50 131 PHE A N 1
ATOM 1054 C CA . PHE A 1 131 ? -9.824 0.158 10.420 1.00 92.50 131 PHE A CA 1
ATOM 1055 C C . PHE A 1 131 ? -9.990 -1.122 11.250 1.00 92.50 131 PHE A C 1
ATOM 1057 O O . PHE A 1 131 ? -10.480 -1.063 12.381 1.00 92.50 131 PHE A O 1
ATOM 1064 N N . VAL A 1 132 ? -9.537 -2.269 10.728 1.00 96.25 132 VAL A N 1
ATOM 1065 C CA . VAL A 1 132 ? -9.600 -3.562 11.433 1.00 96.25 132 VAL A CA 1
ATOM 1066 C C . VAL A 1 132 ? -8.830 -3.502 12.754 1.00 96.25 132 VAL A C 1
ATOM 1068 O O . VAL A 1 132 ? -9.357 -3.911 13.789 1.00 96.25 132 VAL A O 1
ATOM 1071 N N . VAL A 1 133 ? -7.621 -2.932 12.748 1.00 93.75 133 VAL A N 1
ATOM 1072 C CA . VAL A 1 133 ? -6.798 -2.772 13.958 1.00 93.75 133 VAL A CA 1
ATOM 1073 C C . VAL A 1 133 ? -7.473 -1.852 14.977 1.00 93.75 133 VAL A C 1
ATOM 1075 O O . VAL A 1 133 ? -7.554 -2.205 16.153 1.00 93.75 133 VAL A O 1
ATOM 1078 N N . CYS A 1 134 ? -8.009 -0.703 14.552 1.00 91.12 134 CYS A N 1
ATOM 1079 C CA . CYS A 1 134 ? -8.716 0.213 15.451 1.00 91.12 134 CYS A CA 1
ATOM 1080 C C . CYS A 1 134 ? -9.937 -0.455 16.091 1.00 91.12 134 CYS A C 1
ATOM 1082 O O . CYS A 1 134 ? -10.127 -0.344 17.301 1.00 91.12 134 CYS A O 1
ATOM 1084 N N . ARG A 1 135 ? -10.722 -1.201 15.305 1.00 91.81 135 ARG A N 1
ATOM 1085 C CA . ARG A 1 135 ? -11.890 -1.941 15.800 1.00 91.81 135 ARG A CA 1
ATOM 1086 C C . ARG A 1 135 ? -11.496 -3.028 16.800 1.00 91.81 135 ARG A C 1
ATOM 1088 O O . ARG A 1 135 ? -12.178 -3.239 17.801 1.00 91.81 135 ARG A O 1
ATOM 1095 N N . TRP A 1 136 ? -10.390 -3.720 16.544 1.00 94.06 136 TRP A N 1
ATOM 1096 C CA . TRP A 1 136 ? -9.872 -4.737 17.453 1.00 94.06 136 TRP A CA 1
ATOM 1097 C C . TRP A 1 136 ? -9.408 -4.141 18.789 1.00 94.06 136 TRP A C 1
ATOM 1099 O O . TRP A 1 136 ? -9.740 -4.676 19.849 1.00 94.06 136 TRP A O 1
ATOM 1109 N N . LEU A 1 137 ? -8.706 -3.005 18.754 1.00 92.12 137 LEU A N 1
ATOM 1110 C CA . LEU A 1 137 ? -8.294 -2.275 19.957 1.00 92.12 137 LEU A CA 1
ATOM 1111 C C . LEU A 1 137 ? -9.493 -1.743 20.746 1.00 92.12 137 LEU A C 1
ATOM 1113 O O . LEU A 1 137 ? -9.514 -1.855 21.969 1.00 92.12 137 LEU A O 1
ATOM 1117 N N . GLU A 1 138 ? -10.513 -1.230 20.059 1.00 92.19 138 GLU A N 1
ATOM 1118 C CA . GLU A 1 138 ? -11.749 -0.769 20.690 1.00 92.19 138 GLU A CA 1
ATOM 1119 C C . GLU A 1 138 ? -12.442 -1.909 21.446 1.00 92.19 138 GLU A C 1
ATOM 1121 O O . GLU A 1 138 ? -12.728 -1.760 22.635 1.00 92.19 138 GLU A O 1
ATOM 1126 N N . LYS A 1 139 ? -12.583 -3.084 20.813 1.00 92.19 139 LYS A N 1
ATOM 1127 C CA . LYS A 1 139 ? -13.134 -4.289 21.454 1.00 92.19 139 LYS A CA 1
ATOM 1128 C C . LYS A 1 139 ? -12.327 -4.712 22.686 1.00 92.19 139 LYS A C 1
ATOM 1130 O O . LYS A 1 139 ? -12.912 -5.075 23.701 1.00 92.19 139 LYS A O 1
ATOM 1135 N N . ARG A 1 140 ? -10.992 -4.650 22.624 1.00 91.94 140 ARG A N 1
ATOM 1136 C CA . ARG A 1 140 ? -10.132 -4.970 23.778 1.00 91.94 140 ARG A CA 1
ATOM 1137 C C . ARG A 1 140 ? -10.256 -3.950 24.907 1.00 91.94 140 ARG A C 1
ATOM 1139 O O . ARG A 1 140 ? -10.266 -4.334 26.071 1.00 91.94 140 ARG A O 1
ATOM 1146 N N . SER A 1 141 ? -10.377 -2.668 24.572 1.00 91.00 141 SER A N 1
ATOM 1147 C CA . SER A 1 141 ? -10.526 -1.607 25.570 1.00 91.00 141 SER A CA 1
ATOM 1148 C C . SER A 1 141 ? -11.876 -1.660 26.293 1.00 91.00 141 SER A C 1
ATOM 1150 O O . SER A 1 141 ? -11.933 -1.327 27.474 1.00 91.00 141 SER A O 1
ATOM 1152 N N . ALA A 1 142 ? -12.940 -2.111 25.618 1.00 89.50 142 ALA A N 1
ATOM 1153 C CA . ALA A 1 142 ? -14.266 -2.258 26.213 1.00 89.50 142 ALA A CA 1
ATOM 1154 C C . ALA A 1 142 ? -14.256 -3.279 27.361 1.00 89.50 142 ALA A C 1
ATOM 1156 O O . ALA A 1 142 ? -14.660 -2.944 28.469 1.00 89.50 142 ALA A O 1
ATOM 1157 N N . ALA A 1 143 ? -13.663 -4.457 27.136 1.00 88.75 143 ALA A N 1
ATOM 1158 C CA . ALA A 1 143 ? -13.535 -5.488 28.169 1.00 88.75 143 ALA A CA 1
ATOM 1159 C C . ALA A 1 143 ? -12.743 -5.002 29.400 1.00 88.75 143 ALA A C 1
ATOM 1161 O O . ALA A 1 143 ? -13.083 -5.317 30.538 1.00 88.75 143 ALA A O 1
ATOM 1162 N N . GLY A 1 144 ? -11.698 -4.191 29.187 1.00 89.31 144 GLY A N 1
ATOM 1163 C CA . GLY A 1 144 ? -10.940 -3.586 30.285 1.00 89.31 144 GLY A CA 1
ATOM 1164 C C . GLY A 1 144 ? -11.754 -2.567 31.091 1.00 89.31 144 GLY A C 1
ATOM 1165 O O . GLY A 1 144 ? -11.651 -2.536 32.315 1.0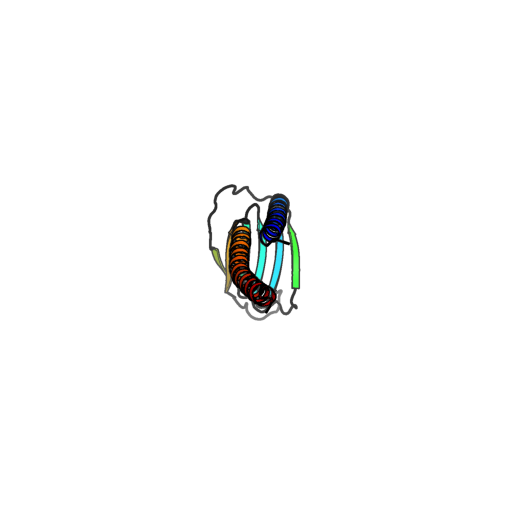0 89.31 144 GLY A O 1
ATOM 1166 N N . ARG A 1 145 ? -12.592 -1.762 30.423 1.00 88.31 145 ARG A N 1
ATOM 1167 C CA . ARG A 1 145 ? -13.473 -0.795 31.099 1.00 88.31 145 ARG A CA 1
ATOM 1168 C C . ARG A 1 145 ? -14.584 -1.474 31.883 1.00 88.31 145 ARG A C 1
ATOM 1170 O O . ARG A 1 145 ? -14.861 -1.038 32.990 1.00 88.31 145 ARG A O 1
ATOM 1177 N N . GLU A 1 146 ? -15.188 -2.528 31.340 1.00 90.56 146 GLU A N 1
ATOM 1178 C CA . GLU A 1 146 ? -16.201 -3.314 32.055 1.00 90.56 146 GLU A CA 1
ATOM 1179 C C . GLU A 1 146 ? -15.631 -3.888 33.355 1.00 90.56 146 GLU A C 1
ATOM 1181 O O . GLU A 1 1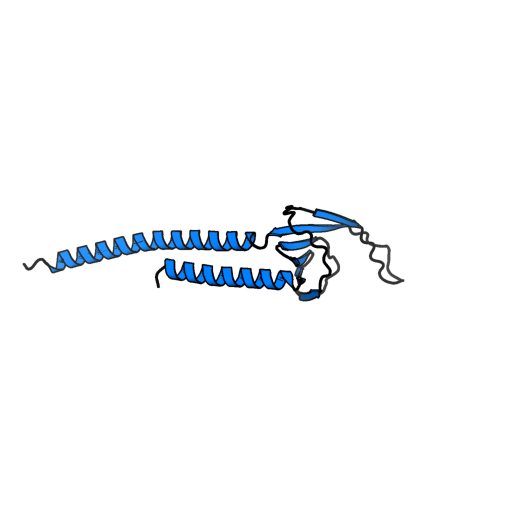46 ? -16.263 -3.779 34.403 1.00 90.56 146 GLU A O 1
ATOM 1186 N N . LYS A 1 147 ? -14.393 -4.399 33.319 1.00 90.81 147 LYS A N 1
ATOM 1187 C CA . LYS A 1 147 ? -13.703 -4.876 34.521 1.00 90.81 147 LYS A CA 1
ATOM 1188 C C . LYS A 1 147 ? -13.442 -3.754 35.532 1.00 90.81 147 LYS A C 1
ATOM 1190 O O . LYS A 1 147 ? -13.731 -3.932 36.708 1.00 90.81 147 LYS A O 1
ATOM 1195 N N . MET A 1 148 ? -12.941 -2.601 35.083 1.00 90.94 148 MET A N 1
ATOM 1196 C CA . MET A 1 148 ? -12.708 -1.453 35.971 1.00 90.94 148 MET A CA 1
ATOM 1197 C C . MET A 1 148 ? -13.999 -0.945 36.621 1.00 90.94 148 MET A C 1
ATOM 1199 O O . MET A 1 148 ? -13.987 -0.618 37.802 1.00 90.94 148 MET A O 1
ATOM 1203 N N . LEU A 1 149 ? -15.107 -0.909 35.874 1.00 91.12 149 LEU A N 1
ATOM 1204 C CA . LEU A 1 149 ? -16.414 -0.510 36.403 1.00 91.12 149 LEU A CA 1
ATOM 1205 C C . LEU A 1 149 ? -16.956 -1.522 37.422 1.00 91.12 149 LEU A C 1
ATOM 1207 O O . LEU A 1 149 ? -17.552 -1.123 38.420 1.00 91.12 149 LEU A O 1
ATOM 1211 N N . ALA A 1 150 ? -16.732 -2.820 37.196 1.00 93.00 150 ALA A N 1
ATOM 1212 C CA . ALA A 1 150 ? -17.101 -3.862 38.151 1.00 93.00 150 ALA A CA 1
ATOM 1213 C C . ALA A 1 150 ? -16.276 -3.775 39.447 1.00 93.00 150 ALA A C 1
ATOM 1215 O O . ALA A 1 150 ? -16.832 -3.902 40.535 1.00 93.00 150 ALA A O 1
ATOM 1216 N N . GLU A 1 151 ? -14.969 -3.512 39.348 1.00 93.31 151 GLU A N 1
ATOM 1217 C CA . GLU A 1 151 ? -14.092 -3.327 40.512 1.00 93.31 151 GLU A CA 1
ATOM 1218 C C . GLU A 1 151 ? -14.448 -2.061 41.306 1.00 93.31 151 GLU A C 1
ATOM 1220 O O . GLU A 1 151 ? -14.516 -2.120 42.533 1.00 93.31 151 GLU A O 1
ATOM 1225 N N . SER A 1 152 ? -14.744 -0.937 40.640 1.00 91.12 152 SER A N 1
ATOM 1226 C CA . SER A 1 152 ? -15.181 0.282 41.334 1.00 91.12 152 SER A CA 1
ATOM 1227 C C . SER A 1 152 ? -16.527 0.096 42.037 1.00 91.12 152 SER A C 1
ATOM 1229 O O . SER A 1 152 ? -16.670 0.498 43.186 1.00 91.12 152 SER A O 1
ATOM 1231 N N . ALA A 1 153 ? -17.488 -0.577 41.395 1.00 91.44 153 ALA A N 1
ATOM 1232 C CA . ALA A 1 153 ? -18.788 -0.860 42.005 1.00 91.44 153 ALA A CA 1
ATOM 1233 C C . ALA A 1 153 ? -18.671 -1.791 43.227 1.00 91.44 153 ALA A C 1
ATOM 1235 O O . ALA A 1 153 ? -19.376 -1.606 44.217 1.00 91.44 153 ALA A O 1
ATOM 1236 N N . ALA A 1 154 ? -17.759 -2.770 43.182 1.00 90.31 154 ALA A N 1
ATOM 1237 C CA . ALA A 1 154 ? -17.477 -3.633 44.325 1.00 90.31 154 ALA A CA 1
ATOM 1238 C C . ALA A 1 154 ? -16.875 -2.844 45.502 1.00 90.31 154 ALA A C 1
ATOM 1240 O O . ALA A 1 154 ? -17.296 -3.042 46.639 1.00 90.31 154 ALA A O 1
ATOM 1241 N N . LEU A 1 155 ? -15.943 -1.919 45.245 1.00 90.25 155 LEU A N 1
ATOM 1242 C CA . LEU A 1 155 ? -15.350 -1.072 46.288 1.00 90.25 155 LEU A CA 1
ATOM 1243 C C . LEU A 1 155 ? -16.377 -0.133 46.938 1.00 90.25 155 LEU A C 1
ATOM 1245 O O . LEU A 1 155 ? -16.402 -0.026 48.163 1.00 90.25 155 LEU A O 1
ATOM 1249 N N . ASP A 1 156 ? -17.258 0.482 46.146 1.00 89.81 156 ASP A N 1
ATOM 1250 C CA . ASP A 1 156 ? -18.312 1.361 46.669 1.00 89.81 156 ASP A CA 1
ATOM 1251 C C . ASP A 1 156 ? -19.304 0.597 47.562 1.00 89.81 156 ASP A C 1
ATOM 1253 O O . ASP A 1 156 ? -19.743 1.116 48.588 1.00 89.81 156 ASP A O 1
ATOM 1257 N N . SER A 1 157 ? -19.612 -0.663 47.224 1.00 85.94 157 SER A N 1
ATOM 1258 C CA . SER A 1 157 ? -20.497 -1.504 48.043 1.00 85.94 157 SER A CA 1
ATOM 1259 C C . SER A 1 157 ? -19.916 -1.848 49.419 1.00 85.94 157 SER A C 1
ATOM 1261 O O . SER A 1 157 ? -20.668 -1.994 50.374 1.00 85.94 157 SER A O 1
ATOM 1263 N N . VAL A 1 158 ? -18.585 -1.927 49.540 1.00 85.75 158 VAL A N 1
ATOM 1264 C CA . VAL A 1 158 ? -17.895 -2.207 50.811 1.00 85.75 158 VAL A CA 1
ATOM 1265 C C . VAL A 1 158 ? -17.805 -0.955 51.689 1.00 85.75 158 VAL A C 1
ATOM 1267 O O . VAL A 1 158 ? -17.838 -1.058 52.910 1.00 85.75 158 VAL A O 1
ATOM 1270 N N . ALA A 1 159 ? -17.701 0.236 51.092 1.00 81.19 159 ALA A N 1
ATOM 1271 C CA . ALA A 1 159 ? -17.582 1.494 51.833 1.00 81.19 159 ALA A CA 1
ATOM 1272 C C . ALA A 1 159 ? -18.921 2.020 52.391 1.00 81.19 159 ALA A C 1
ATOM 1274 O O . ALA A 1 159 ? -18.921 2.862 53.288 1.00 81.19 159 ALA A O 1
ATOM 1275 N N . GLY A 1 160 ? -20.050 1.558 51.847 1.00 78.75 160 GLY A N 1
ATOM 1276 C CA . GLY A 1 160 ? -21.392 2.040 52.178 1.00 78.75 160 GLY A CA 1
ATOM 1277 C C . GLY A 1 160 ? -22.117 1.301 53.305 1.00 78.75 160 GLY A C 1
ATOM 1278 O O . GLY A 1 160 ? -23.281 1.620 53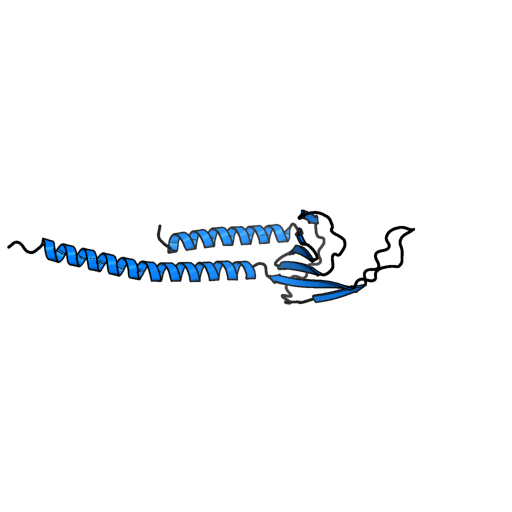.529 1.00 78.75 160 GLY A O 1
ATOM 1279 N N . ASP A 1 161 ? -21.478 0.345 53.986 1.00 66.81 161 ASP A N 1
ATOM 1280 C CA . ASP A 1 161 ? -22.086 -0.426 55.081 1.00 66.81 161 ASP A CA 1
ATOM 1281 C C . ASP A 1 161 ? -21.570 0.088 56.445 1.00 66.81 161 ASP A C 1
ATOM 1283 O O . ASP A 1 161 ? -20.551 -0.395 56.952 1.00 66.81 161 ASP A O 1
ATOM 1287 N N . PRO A 1 162 ? -22.179 1.145 57.028 1.00 69.44 162 PRO A N 1
ATOM 1288 C CA . PRO A 1 162 ? -21.864 1.566 58.383 1.00 69.44 162 PRO A CA 1
ATOM 1289 C C . PRO A 1 162 ? -22.448 0.541 59.362 1.00 69.44 162 PRO A C 1
ATOM 1291 O O . PRO A 1 162 ? -23.664 0.468 59.544 1.00 69.44 162 PRO A O 1
ATOM 1294 N N . ALA A 1 163 ? -21.563 -0.248 59.970 1.00 63.31 163 ALA A N 1
ATOM 1295 C CA . ALA A 1 163 ? -21.876 -1.056 61.147 1.00 63.31 163 ALA A CA 1
ATOM 1296 C C . ALA A 1 163 ? -22.267 -0.187 62.354 1.00 63.31 163 ALA A C 1
ATOM 1298 O O . ALA A 1 163 ? -21.696 0.923 62.501 1.00 63.31 163 ALA A O 1
#

Solvent-accessible surface area (backbone atoms only — not comparable to full-atom values): 9480 Å² total; per-residue (Å²): 134,58,69,67,60,54,49,52,50,53,49,52,52,53,50,51,51,48,53,49,53,46,56,46,19,70,75,33,36,53,30,41,37,41,53,48,93,56,32,38,38,38,40,34,35,42,72,65,29,38,34,42,35,38,34,42,63,49,86,78,67,88,62,70,83,47,76,50,77,50,81,49,81,75,91,69,80,82,78,78,81,76,87,66,80,50,78,48,72,48,76,48,80,55,80,72,81,68,84,91,81,70,78,81,76,74,78,46,76,32,39,35,41,36,44,50,44,53,55,62,53,66,50,49,53,50,54,52,49,52,49,53,52,49,52,52,52,50,58,55,50,49,59,53,48,54,50,53,53,52,52,52,53,55,52,53,61,64,74,69,65,83,128

Foldseek 3Di:
DALVVVLVVVLVVLVVVLVVLLVCQVFWWKWKWWDDVQKIWIWTRHNQKTKTKIKGGPPPCPDPGDIDIDIDGDPDDPPPDPPDQDWDWDFDQDFDPDDDDDPDTPRDGIIMTMTMDGSCPVSCVVSVVSVVVSVVVVVVVVVVVVVVVVVVVVVVVVVPDDD

Mean predicted aligned error: 10.18 Å

Radius of gyration: 27.01 Å; Cα contacts (8 Å, |Δi|>4): 197; chains: 1; bounding box: 61×31×89 Å

Sequence (163 aa):
MTHRRLFLWLFTISTALLIMAWGVSLFRQPMALVFMPGREFSLSLCPGFLRLEVESEAWKITHGRGMIFTKSRTVSSPHLGVWVWNRESSTARKSISTHRTSPPLAITDVRSHRISFPLWAPWLIFTGGTFVVCRWLEKRSAAGREKMLAESAALDSVAGDPA